Protein AF-A0A3D3X835-F1 (afdb_monomer_lite)

Secondary structure (DSSP, 8-state):
--HHHHHH-HHHHHHHHHHHHHHHGGG-----HHHHHHHHHHTT-HHHHHH-TTS-HHHHHHHHHHHTT--HHHHSSTTHHHHHHHHTT-PPPSSTTGGGSTHHHHHHHHHHHH-THHHH--

Structure (mmCIF, N/CA/C/O backbone):
data_AF-A0A3D3X835-F1
#
_entry.id   AF-A0A3D3X835-F1
#
loop_
_atom_site.group_PDB
_atom_site.id
_atom_site.type_symbol
_atom_site.label_atom_id
_atom_site.label_alt_id
_atom_site.label_comp_id
_atom_site.label_asym_id
_atom_site.label_entity_id
_atom_site.label_seq_id
_atom_site.pdbx_PDB_ins_code
_atom_site.Cartn_x
_atom_site.Cartn_y
_atom_site.Cartn_z
_atom_site.occupancy
_atom_site.B_iso_or_equiv
_atom_site.auth_seq_id
_atom_site.auth_comp_id
_atom_site.auth_asym_id
_atom_site.auth_atom_id
_atom_site.pdbx_PDB_model_num
ATOM 1 N N . MET A 1 1 ? 40.199 39.892 -3.982 1.00 55.19 1 MET A N 1
ATOM 2 C CA . MET A 1 1 ? 40.318 39.508 -5.405 1.00 55.19 1 MET A CA 1
ATOM 3 C C . MET A 1 1 ? 40.108 38.003 -5.384 1.00 55.19 1 MET A C 1
ATOM 5 O O . MET A 1 1 ? 40.779 37.368 -4.600 1.00 55.19 1 MET A O 1
ATOM 9 N N . ASP A 1 2 ? 38.987 37.429 -5.825 1.00 55.59 2 ASP A N 1
ATOM 10 C CA . ASP A 1 2 ? 38.810 37.088 -7.242 1.00 55.59 2 ASP A CA 1
ATOM 11 C C . ASP A 1 2 ? 37.369 36.718 -7.648 1.00 55.59 2 ASP A C 1
ATOM 13 O O . ASP A 1 2 ? 37.154 36.294 -8.776 1.00 55.59 2 ASP A O 1
ATOM 17 N N . LEU A 1 3 ? 36.336 36.918 -6.815 1.00 58.78 3 LEU A N 1
ATOM 18 C CA . LEU A 1 3 ? 34.955 36.609 -7.247 1.00 58.78 3 LEU A CA 1
ATOM 19 C C . LEU A 1 3 ? 34.520 37.475 -8.449 1.00 58.78 3 LEU A C 1
ATOM 21 O O . LEU A 1 3 ? 33.875 36.996 -9.377 1.00 58.78 3 LEU A O 1
ATOM 25 N N . TYR A 1 4 ? 34.954 38.740 -8.473 1.00 64.06 4 TYR A N 1
ATOM 26 C CA . TYR A 1 4 ? 34.715 39.669 -9.582 1.00 64.06 4 TYR A CA 1
ATOM 27 C C . TYR A 1 4 ? 35.463 39.274 -10.869 1.00 64.06 4 TYR A C 1
ATOM 29 O O . TYR A 1 4 ? 34.938 39.461 -11.963 1.00 64.06 4 TYR A O 1
ATOM 37 N N . ILE A 1 5 ? 36.664 38.692 -10.758 1.00 62.72 5 ILE A N 1
ATOM 38 C CA . ILE A 1 5 ? 37.448 38.226 -11.916 1.00 62.72 5 ILE A CA 1
ATOM 39 C C . ILE A 1 5 ? 36.824 36.951 -12.497 1.00 62.72 5 ILE A C 1
ATOM 41 O O . ILE A 1 5 ? 36.679 36.841 -13.715 1.00 62.72 5 ILE A O 1
ATOM 45 N N . ILE A 1 6 ? 36.371 36.038 -11.633 1.00 61.34 6 ILE A N 1
ATOM 46 C CA . ILE A 1 6 ? 35.679 34.803 -12.023 1.00 61.34 6 ILE A CA 1
ATOM 47 C C . ILE A 1 6 ? 34.347 35.110 -12.731 1.00 61.34 6 ILE A C 1
ATOM 49 O O . ILE A 1 6 ? 34.063 34.510 -13.765 1.00 61.34 6 ILE A O 1
ATOM 53 N N . LEU A 1 7 ? 33.562 36.079 -12.236 1.00 61.09 7 LEU A N 1
ATOM 54 C CA . LEU A 1 7 ? 32.281 36.475 -12.845 1.00 61.09 7 LEU A CA 1
ATOM 55 C C . LEU A 1 7 ? 32.455 37.259 -14.161 1.00 61.09 7 LEU A C 1
ATOM 57 O O . LEU A 1 7 ? 31.620 37.166 -15.060 1.00 61.09 7 LEU A O 1
ATOM 61 N N . LYS A 1 8 ? 33.542 38.031 -14.293 1.00 67.94 8 LYS A N 1
ATOM 62 C CA . LYS A 1 8 ? 33.850 38.827 -15.494 1.00 67.94 8 LYS A CA 1
ATOM 63 C C . LYS A 1 8 ? 34.433 37.981 -16.625 1.00 67.94 8 LYS A C 1
ATOM 65 O O . LYS A 1 8 ? 34.284 38.334 -17.797 1.00 67.94 8 LYS A O 1
ATOM 70 N N . ASN A 1 9 ? 35.075 36.861 -16.297 1.00 74.19 9 ASN A N 1
ATOM 71 C CA . ASN A 1 9 ? 35.653 35.973 -17.292 1.00 74.19 9 ASN A CA 1
ATOM 72 C C . ASN A 1 9 ? 34.606 34.967 -17.791 1.00 74.19 9 ASN A C 1
ATOM 74 O O . ASN A 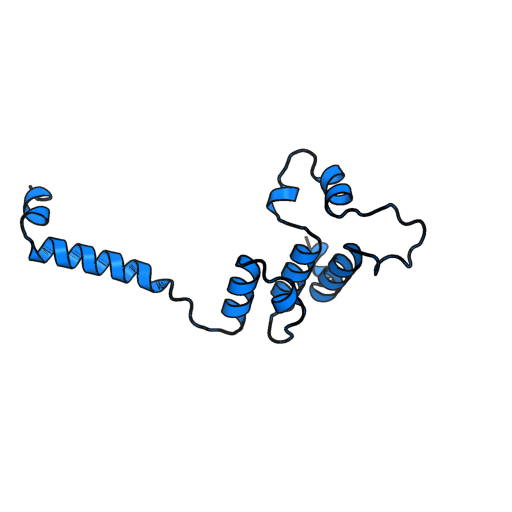1 9 ? 34.430 33.883 -17.231 1.00 74.19 9 ASN A O 1
ATOM 78 N N . ARG A 1 10 ? 33.910 35.345 -18.871 1.00 71.06 10 ARG A N 1
ATOM 79 C CA . ARG A 1 10 ? 32.764 34.617 -19.447 1.00 71.06 10 ARG A CA 1
ATOM 80 C C . ARG A 1 10 ? 33.023 33.116 -19.633 1.00 71.06 10 ARG A C 1
ATOM 82 O O . ARG A 1 10 ? 32.123 32.323 -19.398 1.00 71.06 10 ARG A O 1
ATOM 89 N N . ALA A 1 11 ? 34.241 32.719 -20.002 1.00 75.56 11 ALA A N 1
ATOM 90 C CA . ALA A 1 11 ? 34.608 31.313 -20.182 1.00 75.56 11 ALA A CA 1
ATOM 91 C C . ALA A 1 11 ? 34.649 30.517 -18.863 1.00 75.56 11 ALA A C 1
ATOM 93 O O . ALA A 1 11 ? 34.165 29.390 -18.816 1.00 75.56 11 ALA A O 1
ATOM 94 N N . VAL A 1 12 ? 35.176 31.109 -17.785 1.00 76.25 12 VAL A N 1
ATOM 95 C CA . VAL A 1 12 ? 35.279 30.463 -16.463 1.00 76.25 12 VAL A CA 1
ATOM 96 C C . VAL A 1 12 ? 33.902 30.352 -15.818 1.00 76.25 12 VAL A C 1
ATOM 98 O O . VAL A 1 12 ? 33.549 29.299 -15.294 1.00 76.25 12 VAL A O 1
ATOM 101 N N . PHE A 1 13 ? 33.092 31.407 -15.925 1.00 77.19 13 PHE A N 1
ATOM 102 C CA . PHE A 1 13 ? 31.712 31.392 -15.447 1.00 77.19 13 PHE A CA 1
ATOM 103 C C . PHE A 1 13 ? 30.868 30.326 -16.165 1.00 77.19 13 PHE A C 1
ATOM 105 O O . PHE A 1 13 ? 30.153 29.564 -15.518 1.00 77.19 13 PHE A O 1
ATOM 112 N N . VAL A 1 14 ? 31.008 30.204 -17.490 1.00 78.44 14 VAL A N 1
ATOM 113 C CA . VAL A 1 14 ? 30.333 29.160 -18.279 1.00 78.44 14 VAL A CA 1
ATOM 114 C C . VAL A 1 14 ? 30.792 27.757 -17.865 1.00 78.44 14 VAL A C 1
ATOM 116 O O . VAL A 1 14 ? 29.951 26.882 -17.685 1.00 78.44 14 VAL A O 1
ATOM 119 N N . PHE A 1 15 ? 32.089 27.540 -17.635 1.00 76.9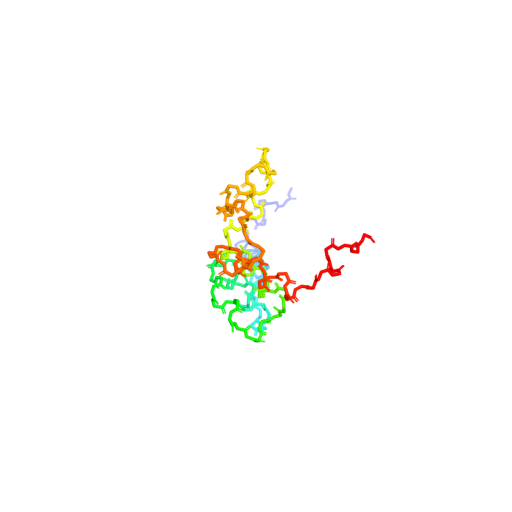4 15 PHE A N 1
ATOM 120 C CA . PHE A 1 15 ? 32.607 26.249 -17.161 1.00 76.94 15 PHE A CA 1
ATOM 121 C C . PHE A 1 15 ? 32.041 25.840 -15.793 1.00 76.94 15 PHE A C 1
ATOM 123 O O . PHE A 1 15 ? 31.722 24.669 -15.571 1.00 76.94 15 PHE A O 1
ATOM 130 N N . LEU A 1 16 ? 31.883 26.807 -14.887 1.00 76.50 16 LEU A N 1
ATOM 131 C CA . LEU A 1 16 ? 31.364 26.580 -13.540 1.00 76.50 16 LEU A CA 1
ATOM 132 C C . LEU A 1 16 ? 29.863 26.253 -13.573 1.00 76.50 16 LEU A C 1
ATOM 134 O O . LEU A 1 16 ? 29.422 25.329 -12.893 1.00 76.50 16 LEU A O 1
ATOM 138 N N . LEU A 1 17 ? 29.100 26.928 -14.441 1.00 74.00 17 LEU A N 1
ATOM 139 C CA . LEU A 1 17 ? 27.696 26.597 -14.696 1.00 74.00 17 LEU A CA 1
ATOM 140 C C . LEU A 1 17 ? 27.529 25.204 -15.318 1.00 74.00 17 LEU A C 1
ATOM 142 O O . LEU A 1 17 ? 26.663 24.449 -14.883 1.00 74.00 17 LEU A O 1
ATOM 146 N N . ILE A 1 18 ? 28.372 24.833 -16.285 1.00 75.81 18 ILE A N 1
ATOM 147 C CA . ILE A 1 18 ? 28.330 23.499 -16.906 1.00 75.81 18 ILE A CA 1
ATOM 148 C C . ILE A 1 18 ? 28.630 22.410 -15.869 1.00 75.81 18 ILE A C 1
ATOM 150 O O . ILE A 1 18 ? 27.926 21.406 -15.829 1.00 75.81 18 ILE A O 1
ATOM 154 N N . SER A 1 19 ? 29.620 22.636 -15.000 1.00 68.06 19 SER A N 1
ATOM 155 C CA . SER A 1 19 ? 29.993 21.707 -13.919 1.00 68.06 19 SER A CA 1
ATOM 156 C C . SER A 1 19 ? 28.888 21.548 -12.866 1.00 68.06 19 SER A C 1
ATOM 158 O O . SER A 1 19 ? 28.677 20.458 -12.338 1.00 68.06 19 SER A O 1
ATOM 160 N N . LEU A 1 20 ? 28.152 22.624 -12.570 1.00 68.81 20 LEU A N 1
ATOM 161 C CA . LEU A 1 20 ? 27.027 22.585 -11.634 1.00 68.81 20 LEU A CA 1
ATOM 162 C C . LEU A 1 20 ? 25.824 21.821 -12.211 1.00 68.81 20 LEU A C 1
ATOM 164 O O . LEU A 1 20 ? 25.169 21.069 -11.491 1.00 68.81 20 LEU A O 1
ATOM 168 N N . VAL A 1 21 ? 25.553 21.970 -13.512 1.00 65.94 21 VAL A N 1
ATOM 169 C CA . VAL A 1 21 ? 24.473 21.238 -14.195 1.00 65.94 21 VAL A CA 1
ATOM 170 C C . VAL A 1 21 ? 24.801 19.746 -14.305 1.00 65.94 21 VAL A C 1
ATOM 172 O O . VAL A 1 21 ? 23.915 18.914 -14.105 1.00 65.94 21 VAL A O 1
ATOM 175 N N . SER A 1 22 ? 26.065 19.378 -14.540 1.00 59.88 22 SER A N 1
ATOM 176 C CA . SER A 1 22 ? 26.465 17.968 -14.629 1.00 59.88 22 SER A CA 1
ATOM 177 C C . SER A 1 22 ? 26.451 17.232 -13.282 1.00 59.88 22 SER A C 1
ATOM 179 O O . SER A 1 22 ? 26.238 16.017 -13.261 1.00 59.88 22 SER A O 1
ATOM 181 N N . ALA A 1 23 ? 26.556 17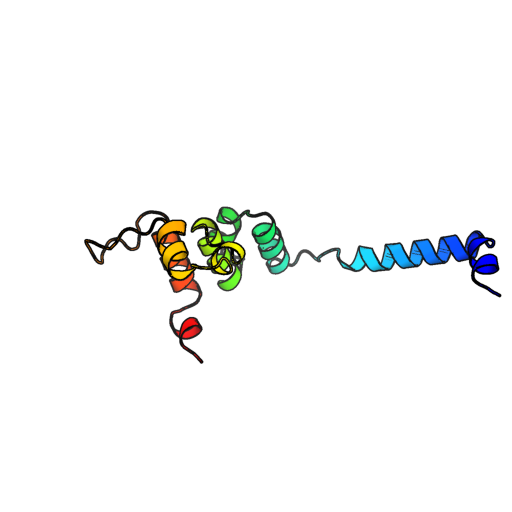.952 -12.159 1.00 61.38 23 ALA A N 1
ATOM 182 C CA . ALA A 1 23 ? 26.338 17.397 -10.820 1.00 61.38 23 ALA A CA 1
ATOM 183 C C . ALA A 1 23 ? 24.860 17.040 -10.542 1.00 61.38 23 ALA A C 1
ATOM 185 O O . ALA A 1 23 ? 24.593 16.136 -9.753 1.00 61.38 23 ALA A O 1
ATOM 186 N N . PHE A 1 24 ? 23.899 17.684 -11.220 1.00 55.28 24 PHE A N 1
ATOM 187 C CA . PHE A 1 24 ? 22.463 17.382 -11.087 1.00 55.28 24 PHE A CA 1
ATOM 188 C C . PHE A 1 24 ? 21.961 16.297 -12.051 1.00 55.28 24 PHE A C 1
ATOM 190 O O . PHE A 1 24 ? 20.943 15.662 -11.783 1.00 55.28 24 PHE A O 1
ATOM 197 N N . SER A 1 25 ? 22.683 16.015 -13.139 1.00 54.75 25 SER A N 1
ATOM 198 C CA . SER A 1 25 ? 22.357 14.903 -14.050 1.00 54.75 25 SER A CA 1
ATOM 199 C C . SER A 1 25 ? 22.752 13.513 -13.521 1.00 54.75 25 SER A C 1
ATOM 201 O O . SER A 1 25 ? 22.474 12.511 -14.174 1.00 54.75 25 SER A O 1
ATOM 203 N N . GLY A 1 26 ? 23.369 13.434 -12.334 1.00 48.47 26 GLY A N 1
ATOM 204 C CA . GLY A 1 26 ? 23.684 12.179 -11.640 1.00 48.47 26 GLY A CA 1
ATOM 205 C C . GLY A 1 26 ? 22.483 11.488 -10.980 1.00 48.47 26 GLY A C 1
ATOM 206 O O . GLY A 1 26 ? 22.567 10.300 -10.693 1.00 48.47 26 GLY A O 1
ATOM 207 N N . CYS A 1 27 ? 21.351 12.185 -10.811 1.00 51.03 27 CYS A N 1
ATOM 208 C CA . CYS A 1 27 ? 20.067 11.583 -10.419 1.00 51.03 27 CYS A CA 1
ATOM 209 C C . CYS A 1 27 ? 19.237 11.143 -11.638 1.00 51.03 27 CYS A C 1
ATOM 211 O O . CYS A 1 27 ? 18.009 11.099 -11.586 1.00 51.03 27 CYS A O 1
ATOM 213 N N . ALA A 1 28 ? 19.884 10.839 -12.767 1.00 49.12 28 ALA A N 1
ATOM 214 C CA . ALA A 1 28 ? 19.263 10.033 -13.808 1.00 49.12 28 ALA A CA 1
ATOM 215 C C . ALA A 1 28 ? 19.229 8.585 -13.303 1.00 49.12 28 ALA A C 1
ATOM 217 O O . ALA A 1 28 ? 20.123 7.789 -13.595 1.00 49.12 28 ALA A O 1
ATOM 218 N N . ASP A 1 29 ? 18.224 8.303 -12.472 1.00 49.06 29 ASP A N 1
ATOM 219 C CA . ASP A 1 29 ? 17.980 7.007 -11.851 1.00 49.06 29 ASP A CA 1
ATOM 220 C C . ASP A 1 29 ? 17.991 5.927 -12.940 1.00 49.06 29 ASP A C 1
ATOM 222 O O . ASP A 1 29 ? 17.141 5.893 -13.841 1.00 49.06 29 ASP A O 1
ATOM 226 N N . LYS A 1 30 ? 19.041 5.099 -12.933 1.00 48.22 30 LYS A N 1
ATOM 227 C CA . LYS A 1 30 ? 19.152 3.980 -13.862 1.00 48.22 30 LYS A CA 1
ATOM 228 C C . LYS A 1 30 ? 17.938 3.092 -13.652 1.00 48.22 30 LYS A C 1
ATOM 230 O O . LYS A 1 30 ? 17.532 2.816 -12.531 1.00 48.22 30 LYS A O 1
ATOM 235 N N . LYS A 1 31 ? 17.372 2.656 -14.770 1.00 45.56 31 LYS A N 1
ATOM 236 C CA . LYS A 1 31 ? 16.179 1.820 -14.884 1.00 45.56 31 LYS A CA 1
ATOM 237 C C . LYS A 1 31 ? 16.481 0.391 -14.414 1.00 45.56 31 LYS A C 1
ATOM 239 O O . LYS A 1 31 ? 16.489 -0.535 -15.216 1.00 45.56 31 LYS A O 1
ATOM 244 N N . ASP A 1 32 ? 16.763 0.229 -13.130 1.00 53.12 32 ASP A N 1
ATOM 245 C CA . ASP A 1 32 ? 16.699 -1.047 -12.439 1.00 53.12 32 ASP A CA 1
ATOM 246 C C . ASP A 1 32 ? 15.231 -1.305 -12.090 1.00 53.12 32 ASP A C 1
ATOM 248 O O . ASP A 1 32 ? 14.495 -0.409 -11.680 1.00 53.12 32 ASP A O 1
ATOM 252 N N . SER A 1 33 ? 14.742 -2.529 -12.262 1.00 55.34 33 SER A N 1
ATOM 253 C CA . SER A 1 33 ? 13.335 -2.843 -11.973 1.00 55.34 33 SER A CA 1
ATOM 254 C C . SER A 1 33 ? 12.929 -2.429 -10.546 1.00 55.34 33 SER A C 1
ATOM 256 O O . SER A 1 33 ? 11.798 -1.997 -10.342 1.00 55.34 33 SER A O 1
ATOM 258 N N . ALA A 1 34 ? 13.871 -2.436 -9.591 1.00 55.19 34 ALA A N 1
ATOM 259 C CA . ALA A 1 34 ? 13.688 -1.909 -8.237 1.00 55.19 34 ALA A CA 1
ATOM 260 C C . ALA A 1 34 ? 13.540 -0.373 -8.174 1.00 55.19 34 ALA A C 1
ATOM 262 O O . ALA A 1 34 ? 12.643 0.110 -7.479 1.00 55.19 34 ALA A O 1
ATOM 263 N N . SER A 1 35 ? 14.331 0.399 -8.934 1.00 60.59 35 SER A N 1
ATOM 264 C CA . SER A 1 35 ? 14.150 1.858 -9.014 1.00 60.59 35 SER A CA 1
ATOM 265 C C . SER A 1 35 ? 12.828 2.219 -9.684 1.00 60.59 35 SER A C 1
ATOM 267 O O . SER A 1 35 ? 12.137 3.138 -9.251 1.00 60.59 35 SER A O 1
ATOM 269 N N . SER A 1 36 ? 12.385 1.423 -10.661 1.00 81.31 36 SER A N 1
ATOM 270 C CA . SER A 1 36 ? 11.081 1.618 -11.300 1.00 81.31 36 SER A CA 1
ATOM 271 C C . SER A 1 36 ? 9.900 1.402 -10.344 1.00 81.31 36 SER A C 1
ATOM 273 O O . SER A 1 36 ? 8.876 2.072 -10.490 1.00 81.31 36 SER A O 1
ATOM 275 N N . CYS A 1 37 ? 10.027 0.495 -9.367 1.00 88.25 37 CYS A N 1
ATOM 276 C CA . CYS A 1 37 ? 9.001 0.253 -8.352 1.00 88.25 37 CYS A CA 1
ATOM 277 C C . CYS A 1 37 ? 8.950 1.397 -7.335 1.00 88.25 37 CYS A C 1
ATOM 279 O O . CYS A 1 37 ? 7.858 1.841 -6.996 1.00 88.25 37 CYS A O 1
ATOM 281 N N . LEU A 1 38 ? 10.107 1.905 -6.896 1.00 87.19 38 LEU A N 1
ATOM 282 C CA . LEU A 1 38 ? 10.184 3.063 -5.998 1.00 87.19 38 LEU A CA 1
ATOM 283 C C . LEU A 1 38 ? 9.631 4.333 -6.645 1.00 87.19 38 LEU A C 1
ATOM 285 O O . LEU A 1 38 ? 8.751 4.961 -6.073 1.00 87.19 38 LEU A O 1
ATOM 289 N N . VAL A 1 39 ? 10.037 4.647 -7.878 1.00 89.19 39 VAL A N 1
ATOM 290 C CA . VAL A 1 39 ? 9.519 5.818 -8.610 1.00 89.19 39 VAL A CA 1
ATOM 291 C C . VAL A 1 39 ? 7.999 5.742 -8.787 1.00 89.19 39 VAL A C 1
ATOM 293 O O . VAL A 1 39 ? 7.299 6.747 -8.688 1.00 89.19 39 VAL A O 1
ATOM 296 N N . GLN A 1 40 ? 7.458 4.549 -9.047 1.00 89.00 40 GLN A N 1
ATOM 297 C CA . GLN A 1 40 ? 6.008 4.357 -9.128 1.00 89.00 40 GLN A CA 1
ATOM 298 C C . GLN A 1 40 ? 5.324 4.497 -7.765 1.00 89.00 40 GLN A C 1
ATOM 300 O O . GLN A 1 40 ? 4.222 5.039 -7.704 1.00 89.00 40 GLN A O 1
ATOM 305 N N . LEU A 1 41 ? 5.967 4.036 -6.694 1.00 86.94 41 LEU A N 1
ATOM 306 C CA . LEU A 1 41 ? 5.468 4.164 -5.330 1.00 86.94 41 LEU A CA 1
ATOM 307 C C . LEU A 1 41 ? 5.409 5.636 -4.889 1.00 86.94 41 LEU A C 1
ATOM 309 O O . LEU A 1 41 ? 4.391 6.057 -4.342 1.00 86.94 41 LEU A O 1
ATOM 313 N N . ASP A 1 42 ? 6.447 6.415 -5.198 1.00 86.06 42 ASP A N 1
ATOM 314 C CA . ASP A 1 42 ? 6.524 7.857 -4.920 1.00 86.06 42 ASP A CA 1
ATOM 315 C C . ASP A 1 42 ? 5.515 8.662 -5.748 1.00 86.06 42 ASP A C 1
ATOM 317 O O . ASP A 1 42 ? 4.973 9.660 -5.285 1.00 86.06 42 ASP A O 1
ATOM 321 N N . ALA A 1 43 ? 5.203 8.197 -6.960 1.00 88.44 43 ALA A N 1
ATOM 322 C CA . ALA A 1 43 ? 4.137 8.745 -7.797 1.00 88.44 43 ALA A CA 1
ATOM 323 C C . ALA A 1 43 ? 2.726 8.256 -7.398 1.00 88.44 43 ALA A C 1
ATOM 325 O O . ALA A 1 43 ? 1.794 8.379 -8.194 1.00 88.44 43 ALA A O 1
ATOM 326 N N . GLU A 1 44 ? 2.580 7.647 -6.216 1.00 88.38 44 GLU A N 1
ATOM 327 C CA . GLU A 1 44 ? 1.329 7.111 -5.659 1.00 88.38 44 GLU A CA 1
ATOM 328 C C . GLU A 1 44 ? 0.641 6.044 -6.537 1.00 88.38 44 GLU A C 1
ATOM 330 O O . GLU A 1 44 ? -0.551 5.756 -6.398 1.00 88.38 44 GLU A O 1
ATOM 335 N N . LYS A 1 45 ? 1.385 5.377 -7.431 1.00 90.88 45 LYS A N 1
ATOM 336 C CA . LYS A 1 45 ? 0.877 4.287 -8.287 1.00 90.88 45 LYS A CA 1
ATOM 337 C C . LYS A 1 45 ? 0.839 2.960 -7.531 1.00 90.88 45 LYS A C 1
ATOM 339 O O . LYS A 1 45 ? 1.370 1.943 -7.981 1.00 90.88 45 LYS A O 1
ATOM 344 N N . TYR A 1 46 ? 0.191 2.964 -6.371 1.00 90.50 46 TYR A N 1
ATOM 345 C CA . TYR A 1 46 ? 0.209 1.851 -5.431 1.00 90.50 46 TYR A CA 1
ATOM 346 C C . TYR A 1 46 ? -0.348 0.547 -6.020 1.00 90.50 46 TYR A C 1
ATOM 348 O O . TYR A 1 46 ? 0.259 -0.504 -5.844 1.00 90.50 46 TYR A O 1
ATOM 356 N N . GLN A 1 47 ? -1.443 0.594 -6.787 1.00 91.00 47 GLN A N 1
ATOM 357 C CA . GLN A 1 47 ? -2.007 -0.618 -7.399 1.00 91.00 47 GLN A CA 1
ATOM 358 C C . GLN A 1 47 ? -0.993 -1.314 -8.320 1.00 91.00 47 GLN A C 1
ATOM 360 O O . GLN A 1 47 ? -0.768 -2.517 -8.208 1.00 91.00 47 GLN A O 1
ATOM 365 N N . ALA A 1 48 ? -0.327 -0.534 -9.177 1.00 91.06 48 ALA A N 1
ATOM 366 C CA . ALA A 1 48 ? 0.633 -1.048 -10.148 1.00 91.06 48 ALA A CA 1
ATOM 367 C C . ALA A 1 48 ? 1.859 -1.684 -9.475 1.00 91.06 48 ALA A C 1
ATOM 369 O O . ALA A 1 48 ? 2.367 -2.694 -9.954 1.00 91.06 48 ALA A O 1
ATOM 370 N N . VAL A 1 49 ? 2.324 -1.125 -8.351 1.00 91.38 49 VAL A N 1
ATOM 371 C CA . VAL A 1 49 ? 3.451 -1.690 -7.591 1.00 91.38 49 VAL A CA 1
ATOM 372 C C . VAL A 1 49 ? 3.025 -2.929 -6.804 1.00 91.38 49 VAL A C 1
ATOM 374 O O . VAL A 1 49 ? 3.758 -3.913 -6.794 1.00 91.38 49 VAL A O 1
ATOM 377 N N . ALA A 1 50 ? 1.848 -2.918 -6.172 1.00 90.31 50 ALA A N 1
ATOM 378 C CA . ALA A 1 50 ? 1.366 -4.016 -5.330 1.00 90.31 50 ALA A CA 1
ATOM 379 C C . ALA A 1 50 ? 1.167 -5.331 -6.112 1.00 90.31 50 ALA A C 1
ATOM 381 O O . ALA A 1 50 ? 1.524 -6.416 -5.632 1.00 90.31 50 ALA A O 1
ATOM 382 N N . GLU A 1 51 ? 0.636 -5.227 -7.333 1.00 90.31 51 GLU A N 1
ATOM 383 C CA . GLU A 1 51 ? 0.346 -6.365 -8.216 1.00 90.31 51 GLU A CA 1
ATOM 384 C C . GLU A 1 51 ? 1.559 -6.839 -9.032 1.00 90.31 51 GLU A C 1
ATOM 386 O O . GLU A 1 51 ? 1.538 -7.936 -9.591 1.00 90.31 51 GLU A O 1
ATOM 391 N N . ASN A 1 52 ? 2.641 -6.059 -9.082 1.00 89.56 52 ASN A N 1
ATOM 392 C CA . ASN A 1 52 ? 3.826 -6.398 -9.862 1.00 89.56 52 ASN A CA 1
ATOM 393 C C . ASN A 1 52 ? 4.757 -7.344 -9.091 1.00 89.56 52 ASN A C 1
ATOM 395 O O . ASN A 1 52 ? 5.491 -6.931 -8.194 1.00 89.56 52 ASN A O 1
ATOM 399 N N . THR A 1 53 ? 4.791 -8.615 -9.492 1.00 88.56 53 THR A N 1
ATOM 400 C CA . THR A 1 53 ? 5.651 -9.646 -8.883 1.00 88.56 53 THR A CA 1
ATOM 401 C C . THR A 1 53 ? 7.148 -9.428 -9.114 1.00 88.56 53 THR A C 1
ATOM 403 O O . THR A 1 53 ? 7.952 -10.084 -8.459 1.00 88.56 53 THR A O 1
ATOM 406 N N . ASN A 1 54 ? 7.538 -8.520 -10.017 1.00 89.69 54 ASN A N 1
ATOM 407 C CA . ASN A 1 54 ? 8.938 -8.127 -10.211 1.00 89.69 54 ASN A CA 1
ATOM 408 C C . ASN A 1 54 ? 9.407 -7.096 -9.171 1.00 89.69 54 ASN A C 1
ATOM 410 O O . ASN A 1 54 ? 10.608 -6.858 -9.045 1.00 89.69 54 ASN A O 1
ATOM 414 N N . CYS A 1 55 ? 8.482 -6.470 -8.436 1.00 87.00 55 CYS A N 1
ATOM 415 C CA . CYS A 1 55 ? 8.811 -5.621 -7.299 1.00 87.00 55 CYS A CA 1
ATOM 416 C C . CYS A 1 55 ? 9.076 -6.481 -6.056 1.00 87.00 55 CYS A C 1
ATOM 418 O O . CYS A 1 55 ? 8.421 -7.500 -5.831 1.00 87.00 55 CYS A O 1
ATOM 420 N N . SER A 1 56 ? 10.021 -6.053 -5.216 1.00 87.69 56 SER A N 1
ATOM 421 C CA . SER A 1 56 ? 10.322 -6.745 -3.959 1.00 87.69 56 SER A CA 1
ATOM 422 C C . SER A 1 56 ? 9.102 -6.786 -3.032 1.00 87.69 56 SER A C 1
ATOM 424 O O . SER A 1 56 ? 8.220 -5.923 -3.095 1.00 87.69 56 SER A O 1
ATOM 426 N N . ASN A 1 57 ? 9.072 -7.760 -2.117 1.00 88.31 57 ASN A N 1
ATOM 427 C CA . ASN A 1 57 ? 8.030 -7.839 -1.088 1.00 88.31 57 ASN A CA 1
ATOM 428 C C . ASN A 1 57 ? 7.926 -6.543 -0.276 1.00 88.31 57 ASN A C 1
ATOM 430 O O . ASN A 1 57 ? 6.820 -6.141 0.066 1.00 88.31 57 ASN A O 1
ATOM 434 N N . TYR A 1 58 ? 9.052 -5.859 -0.050 1.00 85.25 58 TYR A N 1
ATOM 435 C CA . TYR A 1 58 ? 9.084 -4.545 0.584 1.00 85.25 58 TYR A CA 1
ATOM 436 C C . TYR A 1 58 ? 8.270 -3.513 -0.209 1.00 85.25 58 TYR A C 1
ATOM 438 O O . TYR A 1 58 ? 7.311 -2.962 0.321 1.00 85.25 58 TYR A O 1
ATOM 446 N N . HIS A 1 59 ? 8.567 -3.307 -1.498 1.00 87.38 59 HIS A N 1
ATOM 447 C CA . HIS A 1 59 ? 7.842 -2.320 -2.314 1.00 87.38 59 HIS A CA 1
ATOM 448 C C . HIS A 1 59 ? 6.357 -2.658 -2.450 1.00 87.38 59 HIS A C 1
ATOM 450 O O . HIS A 1 59 ? 5.505 -1.774 -2.364 1.00 87.38 59 HIS A O 1
ATOM 456 N N . ARG A 1 60 ? 6.038 -3.942 -2.633 1.00 90.88 60 ARG A N 1
ATOM 457 C CA . ARG A 1 60 ? 4.655 -4.420 -2.745 1.00 90.88 60 ARG A CA 1
ATOM 458 C C . ARG A 1 60 ? 3.881 -4.211 -1.444 1.00 90.88 60 ARG A C 1
ATOM 460 O O . ARG A 1 60 ? 2.739 -3.761 -1.482 1.00 90.88 60 ARG A O 1
ATOM 467 N N . ALA A 1 61 ? 4.498 -4.483 -0.295 1.00 86.88 61 ALA A N 1
ATOM 468 C CA . ALA A 1 61 ? 3.894 -4.229 1.006 1.00 86.88 61 ALA A CA 1
ATOM 469 C C . ALA A 1 61 ? 3.672 -2.732 1.241 1.00 86.88 61 ALA A C 1
ATOM 471 O O . ALA A 1 61 ? 2.567 -2.337 1.609 1.00 86.88 61 ALA A O 1
ATOM 472 N N . SER A 1 62 ? 4.669 -1.890 0.953 1.00 86.69 62 SER A N 1
ATOM 473 C CA . SER A 1 62 ? 4.529 -0.431 1.030 1.00 86.69 62 SER A CA 1
ATOM 474 C C . SER A 1 62 ? 3.399 0.085 0.136 1.00 86.69 62 SER A C 1
ATOM 476 O O . SER A 1 62 ? 2.645 0.966 0.539 1.00 86.69 62 SER A O 1
ATOM 478 N N . ALA A 1 63 ? 3.226 -0.499 -1.049 1.00 89.44 63 ALA A N 1
ATOM 479 C CA . ALA A 1 63 ? 2.135 -0.156 -1.948 1.00 89.44 63 ALA A CA 1
ATOM 480 C C . ALA A 1 63 ? 0.761 -0.553 -1.386 1.00 89.44 63 ALA A C 1
ATOM 482 O O . ALA A 1 63 ? -0.170 0.250 -1.412 1.00 89.44 63 ALA A O 1
ATOM 483 N N . TYR A 1 64 ? 0.630 -1.742 -0.794 1.00 89.38 64 TYR A N 1
ATOM 484 C CA . TYR A 1 64 ? -0.597 -2.121 -0.091 1.00 89.38 64 TYR A CA 1
ATOM 485 C C . TYR A 1 64 ? -0.903 -1.199 1.099 1.00 89.38 64 TYR A C 1
ATOM 487 O O . TYR A 1 64 ? -2.058 -0.823 1.298 1.00 89.38 64 TYR A O 1
ATOM 495 N N . LEU A 1 65 ? 0.109 -0.753 1.846 1.00 86.38 65 LEU A N 1
ATOM 496 C CA . LEU A 1 65 ? -0.076 0.267 2.883 1.00 86.38 65 LEU A CA 1
ATOM 497 C C . LEU A 1 65 ? -0.572 1.598 2.282 1.00 86.38 65 LEU A C 1
ATOM 499 O O . LEU A 1 65 ? -1.517 2.191 2.804 1.00 86.38 65 LEU A O 1
ATOM 503 N N . GLY A 1 66 ? -0.024 2.025 1.142 1.00 86.31 66 GLY A N 1
ATOM 504 C CA . GLY A 1 66 ? -0.522 3.181 0.388 1.00 86.31 66 GLY A CA 1
ATOM 505 C C . GLY A 1 66 ? -1.998 3.043 -0.015 1.00 86.31 66 GLY A C 1
ATOM 506 O O . GLY A 1 66 ? -2.798 3.941 0.250 1.00 86.31 66 GLY A O 1
ATOM 507 N N . LEU A 1 67 ? -2.406 1.879 -0.541 1.00 85.62 67 LEU A N 1
ATOM 508 C CA . LEU A 1 67 ? -3.816 1.561 -0.838 1.00 85.62 67 LEU A CA 1
ATOM 509 C C . LEU A 1 67 ? -4.696 1.558 0.419 1.00 85.62 67 LEU A C 1
ATOM 511 O O . LEU A 1 67 ? -5.874 1.925 0.348 1.00 85.62 67 LEU A O 1
ATOM 515 N N . ALA A 1 68 ? -4.134 1.194 1.574 1.00 81.44 68 ALA A N 1
ATOM 516 C CA . ALA A 1 68 ? -4.795 1.283 2.871 1.00 81.44 68 ALA A CA 1
ATOM 517 C C . ALA A 1 68 ? -4.984 2.739 3.364 1.00 81.44 68 ALA A C 1
ATOM 519 O O . ALA A 1 68 ? -5.718 2.956 4.324 1.00 81.44 68 ALA A O 1
ATOM 520 N N . GLY A 1 69 ? -4.388 3.739 2.699 1.00 77.25 69 GLY A N 1
ATOM 521 C CA . GLY A 1 69 ? -4.407 5.149 3.117 1.00 77.25 69 GLY A CA 1
ATOM 522 C C . GLY A 1 69 ? -3.317 5.506 4.137 1.00 77.25 69 GLY A C 1
ATOM 523 O O . GLY A 1 69 ? -3.368 6.563 4.772 1.00 77.25 69 GLY A O 1
ATOM 524 N N . MET A 1 70 ? -2.327 4.629 4.310 1.00 73.38 70 MET A N 1
ATOM 525 C CA . MET A 1 70 ? -1.253 4.765 5.291 1.00 73.38 70 MET A CA 1
ATOM 526 C C . MET A 1 70 ? -0.111 5.608 4.712 1.00 73.38 70 MET A C 1
ATOM 528 O O . MET A 1 70 ? 0.878 5.083 4.212 1.00 73.38 70 MET A O 1
ATOM 532 N N . SER A 1 71 ? -0.226 6.932 4.787 1.00 65.19 71 SER A N 1
ATOM 533 C CA . SER A 1 71 ? 0.929 7.823 4.611 1.00 65.19 71 SER A CA 1
ATOM 534 C C . SER A 1 71 ? 1.642 7.986 5.950 1.00 65.19 71 SER A C 1
ATOM 536 O O . SER A 1 71 ? 0.982 8.319 6.932 1.00 65.19 71 SER A O 1
ATOM 538 N N . PHE A 1 72 ? 2.973 7.825 6.000 1.00 55.44 72 PHE A N 1
ATOM 539 C CA . PHE A 1 72 ? 3.788 8.031 7.215 1.00 55.44 72 PHE A CA 1
ATOM 540 C C . PHE A 1 72 ? 3.491 9.386 7.891 1.00 55.44 72 PHE A C 1
ATOM 542 O O . PHE A 1 72 ? 3.419 9.486 9.113 1.00 55.44 72 PHE A O 1
ATOM 549 N N . SER A 1 73 ? 3.188 10.416 7.092 1.00 56.62 73 SER A N 1
ATOM 550 C CA . SER A 1 73 ? 2.796 11.746 7.578 1.00 56.62 73 SER A CA 1
ATOM 551 C C . SER A 1 73 ? 1.503 11.760 8.413 1.00 56.62 73 SER A C 1
ATOM 553 O O . SER A 1 73 ? 1.359 12.593 9.308 1.00 56.62 73 SER A O 1
ATOM 555 N N . ASN A 1 74 ? 0.573 10.829 8.174 1.00 54.44 74 ASN A N 1
ATOM 556 C CA . ASN A 1 74 ? -0.670 10.711 8.940 1.00 54.44 74 ASN A CA 1
ATOM 557 C C . ASN A 1 74 ? -0.452 10.072 10.322 1.00 54.44 74 ASN A C 1
ATOM 559 O O . ASN A 1 74 ? -1.215 10.373 11.239 1.00 54.44 74 ASN A O 1
ATOM 563 N N . PHE A 1 75 ? 0.610 9.277 10.497 1.00 57.25 75 PHE A N 1
ATOM 564 C CA . PHE A 1 75 ? 1.002 8.698 11.791 1.00 57.25 75 PHE A CA 1
ATOM 565 C C . PHE A 1 75 ? 1.805 9.656 12.668 1.00 57.25 75 PHE A C 1
ATOM 567 O O . PHE A 1 75 ? 1.871 9.473 13.876 1.00 57.25 75 PHE A O 1
ATOM 574 N N . MET A 1 76 ? 2.428 10.675 12.079 1.00 56.06 76 MET A N 1
ATOM 575 C CA . MET A 1 76 ? 3.229 11.654 12.822 1.00 56.06 76 MET A CA 1
ATOM 576 C C . MET A 1 76 ? 2.379 12.797 13.401 1.00 56.06 76 MET A C 1
ATOM 578 O O . MET A 1 76 ? 2.893 13.654 14.117 1.00 56.06 76 MET A O 1
ATOM 582 N N . LYS A 1 77 ? 1.071 12.830 13.111 1.00 59.06 77 LYS A N 1
ATOM 583 C CA . LYS A 1 77 ? 0.137 13.800 13.698 1.00 59.06 77 LYS A CA 1
ATOM 584 C C . LYS A 1 77 ? -0.182 13.404 15.142 1.00 59.06 77 LYS A C 1
ATOM 586 O O . LYS A 1 77 ? -0.492 12.248 15.421 1.00 59.06 77 LYS A O 1
ATOM 591 N N . THR A 1 78 ? -0.137 14.366 16.062 1.00 58.56 78 THR A N 1
ATOM 592 C CA . THR A 1 78 ? -0.498 14.173 17.475 1.00 58.56 78 THR A CA 1
ATOM 593 C C . THR A 1 78 ? -1.892 13.530 17.585 1.00 58.56 78 THR A C 1
ATOM 595 O O . THR A 1 78 ? -2.835 14.019 16.966 1.00 58.56 78 THR A O 1
ATOM 598 N N . GLY A 1 79 ? -2.023 12.421 18.329 1.00 60.12 79 GLY A N 1
ATOM 599 C CA . GLY A 1 79 ? -3.256 11.607 18.392 1.00 60.12 79 GLY A CA 1
ATOM 600 C C . GLY A 1 79 ? -3.292 10.389 17.449 1.00 60.12 79 GLY A C 1
ATOM 601 O O . GLY A 1 79 ? -4.356 9.825 17.202 1.00 60.12 79 GLY A O 1
ATOM 602 N N . ALA A 1 80 ? -2.142 9.976 16.908 1.00 54.03 80 ALA A N 1
ATOM 603 C CA . ALA A 1 80 ? -2.015 8.947 15.875 1.00 54.03 80 ALA A CA 1
ATOM 604 C C . ALA A 1 80 ? -2.629 7.577 16.201 1.00 54.03 80 ALA A C 1
ATOM 606 O O . ALA A 1 80 ? -3.079 6.907 15.282 1.00 54.03 80 ALA A O 1
ATOM 607 N N . THR A 1 81 ? -2.697 7.157 17.467 1.00 55.09 81 THR A N 1
ATOM 608 C CA . THR A 1 81 ? -3.299 5.861 17.834 1.00 55.09 81 THR A CA 1
ATOM 609 C C . THR A 1 81 ? -4.809 5.843 17.567 1.00 55.09 81 THR A C 1
ATOM 611 O O . THR A 1 81 ? -5.316 4.906 16.953 1.00 55.09 81 THR A O 1
ATOM 614 N N . ASP A 1 82 ? -5.516 6.920 17.920 1.00 56.75 82 ASP A N 1
ATOM 615 C CA . ASP A 1 82 ? -6.944 7.092 17.609 1.00 56.75 82 ASP A CA 1
ATOM 616 C C . ASP A 1 82 ? -7.162 7.410 16.124 1.00 56.75 82 ASP A C 1
ATOM 618 O O . ASP A 1 82 ? -8.178 7.048 15.520 1.00 56.75 82 ASP A O 1
ATOM 622 N N . ASN A 1 83 ? -6.183 8.088 15.521 1.00 58.16 83 ASN A N 1
ATOM 623 C CA . ASN A 1 83 ? -6.204 8.451 14.115 1.00 58.16 83 ASN A CA 1
ATOM 624 C C . ASN A 1 83 ? -5.921 7.252 13.207 1.00 58.16 83 ASN A C 1
ATOM 626 O O . ASN A 1 83 ? -6.419 7.241 12.094 1.00 58.16 83 ASN A O 1
ATOM 630 N N . LEU A 1 84 ? -5.184 6.231 13.652 1.00 61.38 84 LEU A N 1
ATOM 631 C CA . LEU A 1 84 ? -4.859 5.052 12.852 1.00 61.38 84 LEU A CA 1
ATOM 632 C C . LEU A 1 84 ? -6.120 4.245 12.541 1.00 61.38 84 LEU A C 1
ATOM 634 O O . LEU A 1 84 ? -6.440 4.012 11.378 1.00 61.38 84 LEU A O 1
ATOM 638 N N . THR A 1 85 ? -6.886 3.901 13.576 1.00 60.47 85 THR A N 1
ATOM 639 C CA . THR A 1 85 ? -8.153 3.169 13.444 1.00 60.47 85 THR A CA 1
ATOM 640 C C . THR A 1 85 ? -9.168 3.951 12.603 1.00 60.47 85 THR A C 1
ATOM 642 O O . THR A 1 85 ? -9.817 3.378 11.727 1.00 60.47 85 THR A O 1
ATOM 645 N N . LYS A 1 86 ? -9.258 5.278 12.799 1.00 62.41 86 LYS A N 1
ATOM 646 C CA . LYS A 1 86 ? -10.120 6.166 11.995 1.00 62.41 86 LYS A CA 1
ATOM 647 C C . LYS A 1 86 ? -9.645 6.337 10.549 1.00 62.41 86 LYS A C 1
ATOM 649 O O . LYS A 1 86 ? -10.456 6.225 9.637 1.00 62.41 86 LYS A O 1
ATOM 654 N N . THR A 1 87 ? -8.356 6.584 10.328 1.00 60.25 87 THR A N 1
ATOM 655 C CA . THR A 1 87 ? -7.743 6.785 8.998 1.00 60.25 87 THR A CA 1
ATOM 656 C C . THR A 1 87 ? -7.902 5.536 8.152 1.00 60.25 87 THR A C 1
ATOM 658 O O . THR A 1 87 ? -8.275 5.613 6.985 1.00 60.25 87 THR A O 1
ATOM 661 N N . LEU A 1 88 ? -7.703 4.372 8.764 1.00 60.72 88 LEU A N 1
ATOM 662 C CA . LEU A 1 88 ? -7.896 3.092 8.103 1.00 60.72 88 LEU A CA 1
ATOM 663 C C . LEU A 1 88 ? -9.380 2.714 7.951 1.00 60.72 88 LEU A C 1
ATOM 665 O O . LEU A 1 88 ? -9.682 1.687 7.345 1.00 60.72 88 LEU A O 1
ATOM 669 N N . SER A 1 89 ? -10.305 3.523 8.492 1.00 62.28 89 SER A N 1
ATOM 670 C CA . SER A 1 89 ? -11.744 3.228 8.568 1.00 62.28 89 SER A CA 1
ATOM 671 C C . SER A 1 89 ? -12.013 1.812 9.094 1.00 62.28 89 SER A C 1
ATOM 673 O O . SER A 1 89 ? -12.908 1.112 8.619 1.00 62.28 89 SER A O 1
ATOM 675 N N . ILE A 1 90 ? -11.194 1.360 10.050 1.00 58.59 90 ILE A N 1
ATOM 676 C CA . ILE A 1 90 ? -11.269 0.013 10.611 1.00 58.59 90 ILE A CA 1
ATOM 677 C C . ILE A 1 90 ? -12.338 0.037 11.688 1.00 58.59 90 ILE A C 1
ATOM 679 O O . ILE A 1 90 ? -12.130 0.547 12.787 1.00 58.59 90 ILE A O 1
ATOM 683 N N . THR A 1 91 ? -13.500 -0.519 11.371 1.00 62.41 91 THR A N 1
ATOM 684 C CA . THR A 1 91 ? -14.505 -0.836 12.380 1.00 62.41 91 THR A CA 1
ATOM 685 C C . THR A 1 91 ? -14.007 -1.972 13.271 1.00 62.41 91 THR A C 1
ATOM 687 O O . THR A 1 91 ? -13.281 -2.867 12.818 1.00 62.41 91 THR A O 1
ATOM 690 N N . SER A 1 92 ? -14.411 -1.937 14.546 1.00 60.72 92 SER A N 1
ATOM 691 C CA . SER A 1 92 ? -14.230 -3.061 15.471 1.00 60.72 92 SER A CA 1
ATOM 692 C C . SER A 1 92 ? -14.715 -4.349 14.807 1.00 60.72 92 SER A C 1
ATOM 694 O O . SER A 1 92 ? -15.767 -4.345 14.168 1.00 60.72 92 SER A O 1
ATOM 696 N N . LEU A 1 93 ? -13.947 -5.436 14.930 1.00 58.34 93 LEU A N 1
ATOM 697 C CA . LEU A 1 93 ? -14.382 -6.733 14.420 1.00 58.34 93 LEU A CA 1
ATOM 698 C C . LEU A 1 93 ? -15.562 -7.198 15.267 1.00 58.34 93 LEU A C 1
ATOM 700 O O . LEU A 1 93 ? -15.402 -7.445 16.459 1.00 58.34 93 LEU A O 1
ATOM 704 N N . ASP A 1 94 ? -16.716 -7.365 14.640 1.00 63.62 94 ASP A N 1
ATOM 705 C CA . ASP A 1 94 ? -17.750 -8.273 15.126 1.00 63.62 94 ASP A CA 1
ATOM 706 C C . ASP A 1 94 ? -17.314 -9.740 14.932 1.00 63.62 94 ASP A C 1
ATOM 708 O O . ASP A 1 94 ? -17.685 -10.610 15.718 1.00 63.62 94 ASP A O 1
ATOM 712 N N . ASN A 1 95 ? -16.471 -10.004 13.920 1.00 59.06 95 ASN A N 1
ATOM 713 C CA . ASN A 1 95 ? -16.014 -11.340 13.551 1.00 59.06 95 ASN A CA 1
ATOM 714 C C . ASN A 1 95 ? -14.554 -11.358 13.056 1.00 59.06 95 ASN A C 1
ATOM 716 O O . ASN A 1 95 ? -14.145 -10.535 12.232 1.00 59.06 95 ASN A O 1
ATOM 720 N N . ALA A 1 96 ? -13.780 -12.345 13.519 1.00 61.34 96 ALA A N 1
ATOM 721 C CA . ALA A 1 96 ? -12.401 -12.617 13.110 1.00 61.34 96 ALA A CA 1
ATOM 722 C C . ALA A 1 96 ? -12.242 -12.966 11.614 1.00 61.34 96 ALA A C 1
ATOM 724 O O . ALA A 1 96 ? -11.129 -12.969 11.110 1.00 61.34 96 ALA A O 1
ATOM 725 N N . SER A 1 97 ? -13.312 -13.236 10.865 1.00 64.81 97 SER A N 1
ATOM 726 C CA . SER A 1 97 ? -13.239 -13.497 9.417 1.00 64.81 97 SER A CA 1
ATOM 727 C C . SER A 1 97 ? -13.159 -12.229 8.548 1.00 64.81 97 SER A C 1
AT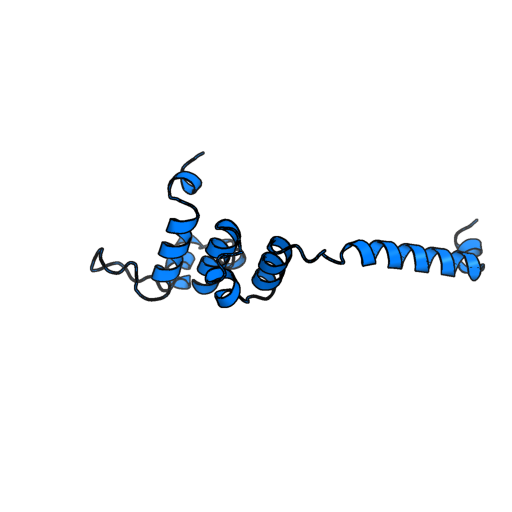OM 729 O O . SER A 1 97 ? -12.884 -12.318 7.353 1.00 64.81 97 SER A O 1
ATOM 731 N N . HIS A 1 98 ? -13.341 -11.032 9.116 1.00 67.12 98 HIS A N 1
ATOM 732 C CA . HIS A 1 98 ? -13.422 -9.769 8.362 1.00 67.12 98 HIS A CA 1
ATOM 733 C C . HIS A 1 98 ? -12.059 -9.131 8.008 1.00 67.12 98 HIS A C 1
ATOM 735 O O . HIS A 1 98 ? -11.980 -7.932 7.731 1.00 67.12 98 HIS A O 1
ATOM 741 N N . TYR A 1 99 ? -10.961 -9.895 7.990 1.00 64.12 99 TYR A N 1
ATOM 742 C CA . TYR A 1 99 ? -9.644 -9.366 7.598 1.00 64.12 99 TYR A CA 1
ATOM 743 C C . TYR A 1 99 ? -9.548 -8.991 6.111 1.00 64.12 99 TYR A C 1
ATOM 745 O O . TYR A 1 99 ? -8.753 -8.125 5.767 1.00 64.12 99 TYR A O 1
ATOM 753 N N . SER A 1 100 ? -10.406 -9.547 5.252 1.00 71.44 100 SER A N 1
ATOM 754 C CA . SER A 1 100 ? -10.456 -9.239 3.811 1.00 71.44 100 SER A CA 1
ATOM 755 C C . SER A 1 100 ? -11.430 -8.108 3.441 1.00 71.44 100 SER A C 1
ATOM 757 O O . SER A 1 100 ? -11.717 -7.898 2.265 1.00 71.44 100 SER A O 1
ATOM 759 N N . ALA A 1 101 ? -11.978 -7.382 4.420 1.00 73.31 101 ALA A N 1
ATOM 760 C CA . ALA A 1 101 ? -12.959 -6.328 4.168 1.00 73.31 101 ALA A CA 1
ATOM 761 C C . ALA A 1 101 ? -12.306 -4.937 4.045 1.00 73.31 101 ALA A C 1
ATOM 763 O O . ALA A 1 101 ? -11.632 -4.455 4.960 1.00 73.31 101 ALA A O 1
ATOM 764 N N . GLY A 1 102 ? -12.556 -4.247 2.929 1.00 75.88 102 GLY A N 1
ATOM 765 C CA . GLY A 1 102 ? -12.158 -2.849 2.733 1.00 75.88 102 GLY A CA 1
ATOM 766 C C . GLY A 1 102 ? -10.645 -2.622 2.844 1.00 75.88 102 GLY A C 1
ATOM 767 O O . GLY A 1 102 ? -9.848 -3.382 2.304 1.00 75.88 102 GLY A O 1
ATOM 768 N N . LYS A 1 103 ? -10.227 -1.566 3.55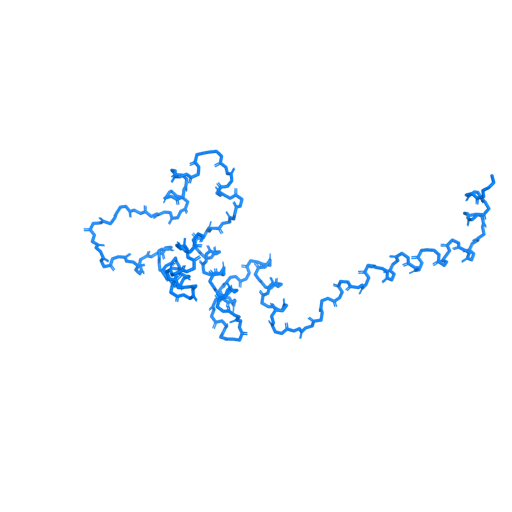6 1.00 77.19 103 LYS A N 1
ATOM 769 C CA . LYS A 1 103 ? -8.804 -1.199 3.715 1.00 77.19 103 LYS A CA 1
ATOM 770 C C . LYS A 1 103 ? -7.983 -2.233 4.497 1.00 77.19 103 LYS A C 1
ATOM 772 O O . LYS A 1 103 ? -6.756 -2.217 4.427 1.00 77.19 103 LYS A O 1
ATOM 777 N N . ARG A 1 104 ? -8.648 -3.147 5.209 1.00 76.81 104 ARG A N 1
ATOM 778 C CA . ARG A 1 104 ? -8.007 -4.199 6.006 1.00 76.81 104 ARG A CA 1
ATOM 779 C C . ARG A 1 104 ? -7.405 -5.298 5.151 1.00 76.81 104 ARG A C 1
ATOM 781 O O . ARG A 1 104 ? -6.351 -5.803 5.515 1.00 76.81 104 ARG A O 1
ATOM 788 N N . ASP A 1 105 ? -8.009 -5.581 3.999 1.00 83.88 105 ASP A N 1
ATOM 789 C CA . ASP A 1 105 ? -7.473 -6.554 3.048 1.00 83.88 105 ASP A CA 1
ATOM 790 C C . ASP A 1 105 ? -6.053 -6.167 2.618 1.00 83.88 105 ASP A C 1
ATOM 792 O O . ASP A 1 105 ? -5.130 -6.980 2.643 1.00 83.88 105 ASP A O 1
ATOM 796 N N . TYR A 1 106 ? -5.843 -4.880 2.333 1.00 86.06 106 TYR A N 1
ATOM 797 C CA . TYR A 1 106 ? -4.527 -4.360 1.983 1.00 86.06 106 TYR A CA 1
ATOM 798 C C . TYR A 1 106 ? -3.531 -4.450 3.146 1.00 86.06 106 TYR A C 1
ATOM 800 O O . TYR A 1 106 ? -2.383 -4.833 2.936 1.00 86.06 106 TYR A O 1
ATOM 808 N N . LEU A 1 107 ? -3.958 -4.182 4.383 1.00 81.19 107 LEU A N 1
ATOM 809 C CA . LEU A 1 107 ? -3.099 -4.341 5.565 1.00 81.19 107 LEU A CA 1
ATOM 810 C C . LEU A 1 107 ? -2.688 -5.798 5.778 1.00 81.19 107 LEU A C 1
ATOM 812 O O . LEU A 1 107 ? -1.516 -6.074 6.026 1.00 81.19 107 LEU A O 1
ATOM 816 N N . THR A 1 108 ? -3.627 -6.733 5.629 1.00 83.62 108 THR A N 1
ATOM 817 C CA . THR A 1 108 ? -3.347 -8.168 5.718 1.00 83.62 108 THR A CA 1
ATOM 818 C C . THR A 1 108 ? -2.388 -8.609 4.614 1.00 83.62 108 THR A C 1
ATOM 820 O O . THR A 1 108 ? -1.415 -9.302 4.902 1.00 83.62 108 THR A O 1
ATOM 823 N N . LYS A 1 109 ? -2.582 -8.157 3.369 1.00 86.75 109 LYS A N 1
ATOM 824 C CA . LYS A 1 109 ? -1.656 -8.444 2.260 1.00 86.75 109 LYS A CA 1
ATOM 825 C C . LYS A 1 109 ? -0.258 -7.872 2.508 1.00 86.75 109 LYS A C 1
ATOM 827 O O . LYS A 1 109 ? 0.725 -8.564 2.253 1.00 86.75 109 LYS A O 1
ATOM 832 N N . ALA A 1 110 ? -0.153 -6.650 3.035 1.00 85.75 110 ALA A N 1
ATOM 833 C CA . ALA A 1 110 ? 1.128 -6.056 3.411 1.00 85.75 110 ALA A CA 1
ATOM 834 C C . ALA A 1 110 ? 1.829 -6.879 4.504 1.00 85.75 110 ALA A C 1
ATOM 836 O O . ALA A 1 110 ? 3.000 -7.227 4.355 1.00 85.75 110 ALA A O 1
ATOM 837 N N . LEU A 1 111 ? 1.098 -7.255 5.558 1.00 83.56 111 LEU A N 1
ATOM 838 C CA . LEU A 1 111 ? 1.621 -8.068 6.656 1.00 83.56 111 LEU A CA 1
ATOM 839 C C . LEU A 1 111 ? 2.099 -9.445 6.172 1.00 83.56 111 LEU A C 1
ATOM 841 O O . LEU A 1 111 ? 3.183 -9.881 6.552 1.00 83.56 111 LEU A O 1
ATOM 845 N N . CYS A 1 112 ? 1.347 -10.105 5.287 1.00 85.38 112 CYS A N 1
ATOM 846 C CA . CYS A 1 112 ? 1.747 -11.389 4.707 1.00 85.38 112 CYS A CA 1
ATOM 847 C C . CYS A 1 112 ? 3.040 -11.308 3.882 1.00 85.38 112 CYS A C 1
ATOM 849 O O . CYS A 1 112 ? 3.775 -12.289 3.822 1.00 85.38 112 CYS A O 1
ATOM 851 N N . LEU A 1 113 ? 3.324 -10.171 3.240 1.00 85.69 113 LEU A N 1
ATOM 852 C CA . LEU A 1 113 ? 4.532 -9.997 2.426 1.00 85.69 113 LEU A CA 1
ATOM 853 C C . LEU A 1 113 ? 5.787 -9.723 3.258 1.00 85.69 113 LEU A C 1
ATOM 855 O O . LEU A 1 113 ? 6.871 -10.170 2.883 1.00 85.69 113 LEU A O 1
ATOM 859 N N . VAL A 1 114 ? 5.647 -8.971 4.349 1.00 80.44 114 VAL A N 1
ATOM 860 C CA . VAL A 1 114 ? 6.764 -8.606 5.237 1.00 80.44 114 VAL A CA 1
ATOM 861 C C . VAL A 1 114 ? 7.017 -9.700 6.281 1.00 80.44 114 VAL A C 1
ATOM 863 O O . VAL A 1 114 ? 8.144 -9.864 6.737 1.00 80.44 114 VAL A O 1
ATOM 866 N N . GLY A 1 115 ? 6.000 -10.501 6.602 1.00 71.56 115 GLY A N 1
ATOM 867 C CA . GLY A 1 115 ? 6.057 -11.518 7.647 1.00 71.56 115 GLY A CA 1
ATOM 868 C C . GLY A 1 115 ? 5.887 -10.907 9.038 1.00 71.56 115 GLY A C 1
ATOM 869 O O . GLY A 1 115 ? 6.299 -9.776 9.294 1.00 71.56 115 GLY A O 1
ATOM 870 N N . SER A 1 116 ? 5.269 -11.661 9.952 1.00 59.94 116 SER A N 1
ATOM 871 C CA . SER A 1 116 ? 5.041 -11.201 11.331 1.00 59.94 116 SER A CA 1
ATOM 872 C C . SER A 1 116 ? 6.352 -10.951 12.084 1.00 59.94 116 SER A C 1
ATOM 874 O O . SER A 1 116 ? 6.423 -10.036 12.899 1.00 59.94 116 SER A O 1
ATOM 876 N N . ASP A 1 117 ? 7.393 -11.724 11.773 1.00 57.69 117 ASP A N 1
ATOM 877 C CA . ASP A 1 117 ? 8.666 -11.702 12.499 1.00 57.69 117 ASP A CA 1
ATOM 878 C C . ASP A 1 117 ? 9.426 -10.377 12.329 1.00 57.69 117 ASP A C 1
ATOM 880 O O . ASP A 1 117 ? 10.102 -9.928 13.252 1.00 57.69 117 ASP A O 1
ATOM 884 N N . ASN A 1 118 ? 9.247 -9.697 11.190 1.00 54.41 118 ASN A N 1
ATOM 885 C CA . ASN A 1 118 ? 9.877 -8.405 10.893 1.00 54.41 118 ASN A CA 1
ATOM 886 C C . ASN A 1 118 ? 9.282 -7.227 11.689 1.00 54.41 118 ASN A C 1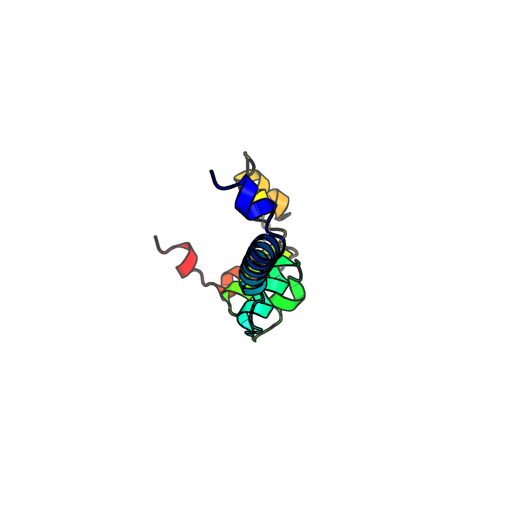
ATOM 888 O O . ASN A 1 118 ? 9.888 -6.159 11.727 1.00 54.41 118 ASN A O 1
ATOM 892 N N . PHE A 1 119 ? 8.109 -7.387 12.315 1.00 45.97 119 PHE A N 1
ATOM 893 C CA . PHE A 1 119 ? 7.524 -6.364 13.196 1.00 45.97 119 PHE A CA 1
ATOM 894 C C . PHE A 1 119 ? 7.875 -6.572 14.676 1.00 45.97 119 PHE A C 1
ATOM 896 O O . PHE A 1 119 ? 7.719 -5.645 15.469 1.00 45.97 119 PHE A O 1
ATOM 903 N N . THR A 1 120 ? 8.320 -7.771 15.061 1.00 43.12 120 THR A N 1
ATOM 904 C CA . THR A 1 120 ? 8.532 -8.157 16.467 1.00 43.12 120 THR A CA 1
ATOM 905 C C . THR A 1 120 ? 9.996 -8.351 16.845 1.00 43.12 120 THR A C 1
ATOM 907 O O . THR A 1 120 ? 10.297 -8.452 18.033 1.00 43.12 120 THR A O 1
ATOM 910 N N . SER A 1 121 ? 10.910 -8.422 15.875 1.00 43.25 121 SER A N 1
ATOM 911 C CA . SER A 1 121 ? 12.343 -8.482 16.156 1.00 43.25 121 SER A CA 1
ATOM 912 C C . SER A 1 121 ? 12.856 -7.099 16.574 1.00 43.25 121 SER A C 1
ATOM 914 O O . SER A 1 121 ? 13.090 -6.236 15.725 1.00 43.25 121 SER A O 1
ATOM 916 N N . SER A 1 122 ? 12.967 -6.903 17.890 1.00 44.91 122 SER A N 1
ATOM 917 C CA . SER A 1 122 ? 13.671 -5.783 18.528 1.00 44.91 122 SER A CA 1
ATOM 918 C C . SER A 1 122 ? 15.182 -5.983 18.541 1.00 44.91 122 SER A C 1
ATOM 920 O O . SER A 1 122 ? 15.633 -7.149 18.489 1.00 44.91 122 SER A O 1
#

Foldseek 3Di:
DPPVVCVPPVVNVVVVVVVVVVVVCVPPPPPDVAVVLVVCVVVLVLVVNLPDPSYALQSNLSSLCSQLQDDVVQCPDPPNVVSVCVSSVPDDDPDPVCCCPHSSVSNVSSCVSCDPVNVPDD

pLDDT: mean 70.67, std 14.33, range [43.12, 91.38]

Radius of gyration: 23.12 Å; chains: 1; bounding box: 58×53×39 Å

Sequence (122 aa):
MDLYIILKNRAVFVFLLISLVSAFSGCADKKDSASSCLVQLDAEKYQAVAENTNCSNYHRASAYLGLAGMSFSNFMKTGATDNLTKTLSITSLDNASHYSAGKRDYLTKALCLVGSDNFTSS